Protein AF-A0A1F5DI27-F1 (afdb_monomer)

Foldseek 3Di:
DDDDDLQKDKDADPPQQAQVVLQVLAQWKKWDADPVGDIWIWGFHGADPGGSITIIGTPDGDDPVCPPPDIDTD

Secondary structure (DSSP, 8-state):
-----TTEEEEE-TT--SHHHHHTTTT-EEEEE-TTS-EEEEEEEEEETTTTEEEEEESSPPPGGGTT---EE-

Mean predicted aligned error: 3.53 Å

Radius of gyration: 12.15 Å; Cα contacts (8 Å, |Δi|>4): 139; chains: 1; bounding box: 26×36×34 Å

pLDDT: mean 92.03, std 4.47, range [62.84, 96.88]

Solvent-accessible surface area (backbone atoms only — not comparable to full-atom values): 4335 Å² total; per-residue (Å²): 135,90,86,82,59,60,34,58,43,82,46,76,51,89,97,38,59,37,35,74,70,36,47,75,49,48,71,28,38,33,39,38,66,46,98,86,69,51,76,47,64,29,31,28,71,40,65,43,77,60,61,10,26,32,29,29,42,31,83,64,51,65,61,79,84,53,68,93,56,79,68,50,78,91

Structure (mmCIF, N/CA/C/O backbone):
data_AF-A0A1F5DI27-F1
#
_entry.id   AF-A0A1F5DI27-F1
#
loop_
_atom_site.group_PDB
_atom_site.id
_atom_site.type_symbol
_atom_site.label_atom_id
_atom_site.label_alt_id
_atom_site.label_comp_id
_atom_site.label_asym_id
_atom_site.label_entity_id
_atom_site.label_seq_id
_atom_site.pdbx_PDB_ins_code
_atom_site.Cartn_x
_atom_site.Cartn_y
_atom_site.Cartn_z
_atom_site.occupancy
_atom_site.B_iso_or_equiv
_atom_site.auth_seq_id
_atom_site.auth_comp_id
_atom_site.auth_asym_id
_atom_site.auth_atom_id
_atom_site.pdbx_PDB_model_num
ATOM 1 N N . MET A 1 1 ? -7.596 26.800 -3.113 1.00 62.84 1 MET A N 1
ATOM 2 C CA . MET A 1 1 ? -8.116 25.811 -2.140 1.00 62.84 1 MET A CA 1
ATOM 3 C C . MET A 1 1 ? -7.596 24.431 -2.524 1.00 62.84 1 MET A C 1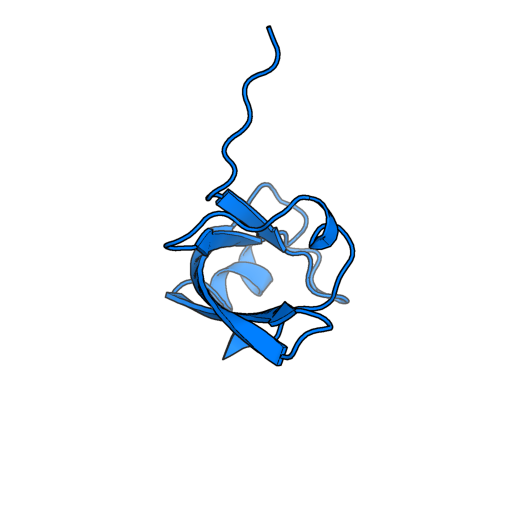
ATOM 5 O O . MET A 1 1 ? -7.824 24.009 -3.650 1.00 62.84 1 MET A O 1
ATOM 9 N N . PHE A 1 2 ? -6.844 23.757 -1.651 1.00 86.69 2 PHE A N 1
ATOM 10 C CA . PHE A 1 2 ? -6.258 22.447 -1.958 1.00 86.69 2 PHE A CA 1
ATOM 11 C C . PHE A 1 2 ? -7.285 21.334 -1.727 1.00 86.69 2 PHE A C 1
ATOM 13 O O . PHE A 1 2 ? -7.806 21.184 -0.624 1.00 86.69 2 PHE A O 1
ATOM 20 N N . ARG A 1 3 ? -7.598 20.559 -2.771 1.00 91.81 3 ARG A N 1
ATOM 21 C CA . ARG A 1 3 ? -8.560 19.451 -2.704 1.00 91.81 3 ARG A CA 1
ATOM 22 C C . ARG A 1 3 ? -7.842 18.152 -2.356 1.00 91.81 3 ARG A C 1
ATOM 24 O O . ARG A 1 3 ? -6.886 17.777 -3.027 1.00 91.81 3 ARG A O 1
ATOM 31 N N . GLN A 1 4 ? -8.346 17.439 -1.354 1.00 90.00 4 GLN A N 1
ATOM 32 C CA . GLN A 1 4 ? -7.865 16.110 -0.979 1.00 90.00 4 GLN A CA 1
ATOM 33 C C . GLN A 1 4 ? -8.958 15.062 -1.197 1.00 90.00 4 GLN A C 1
ATOM 35 O O . GLN A 1 4 ? -10.147 15.344 -1.051 1.00 90.00 4 GLN A O 1
ATOM 40 N N . TYR A 1 5 ? -8.549 13.838 -1.532 1.00 92.69 5 TYR A N 1
ATOM 41 C CA . TYR A 1 5 ? -9.444 12.693 -1.704 1.00 92.69 5 TYR A CA 1
ATOM 42 C C . TYR A 1 5 ? -9.097 11.616 -0.667 1.00 92.69 5 TYR A C 1
ATOM 44 O O . TYR A 1 5 ? -8.375 10.680 -0.994 1.00 92.69 5 TYR A O 1
ATOM 52 N N . PRO A 1 6 ? -9.608 11.704 0.574 1.00 91.25 6 P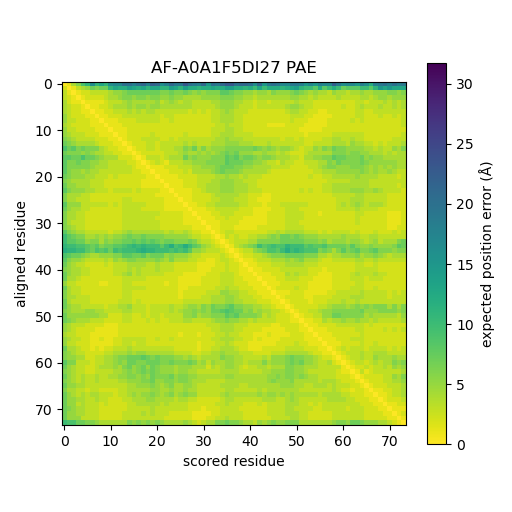RO A N 1
ATOM 53 C CA . PRO A 1 6 ? -9.138 10.881 1.699 1.00 91.25 6 PRO A CA 1
ATOM 54 C C . PRO A 1 6 ? -9.419 9.375 1.556 1.00 91.25 6 PRO A C 1
ATOM 56 O O . PRO A 1 6 ? -8.868 8.553 2.284 1.00 91.25 6 PRO A O 1
ATOM 59 N N . HIS A 1 7 ? -10.280 8.991 0.613 1.00 93.88 7 HIS A N 1
ATOM 60 C CA . HIS A 1 7 ? -10.556 7.590 0.295 1.00 93.88 7 HIS A CA 1
ATOM 61 C C . HIS A 1 7 ? -9.519 6.983 -0.651 1.00 93.88 7 HIS A C 1
ATOM 63 O O . HIS A 1 7 ? -9.401 5.760 -0.692 1.00 93.88 7 HIS A O 1
ATOM 69 N N . ASN A 1 8 ? -8.813 7.817 -1.419 1.00 95.06 8 ASN A N 1
ATOM 70 C CA . ASN A 1 8 ? -7.856 7.397 -2.432 1.00 95.06 8 ASN A CA 1
ATOM 71 C C . ASN A 1 8 ? -6.448 7.514 -1.862 1.00 95.06 8 ASN A C 1
ATOM 73 O O . ASN A 1 8 ? -6.033 8.593 -1.446 1.00 95.06 8 ASN A O 1
ATOM 77 N N . ILE A 1 9 ? -5.714 6.407 -1.857 1.00 94.81 9 ILE A N 1
ATOM 78 C CA . ILE A 1 9 ? -4.437 6.318 -1.151 1.00 94.81 9 ILE A CA 1
ATOM 79 C C . ILE A 1 9 ? -3.390 5.731 -2.065 1.00 94.81 9 ILE A C 1
ATOM 81 O O . ILE A 1 9 ? -3.602 4.683 -2.679 1.00 94.81 9 ILE A O 1
ATOM 85 N N . LEU A 1 10 ? -2.262 6.425 -2.131 1.00 94.56 10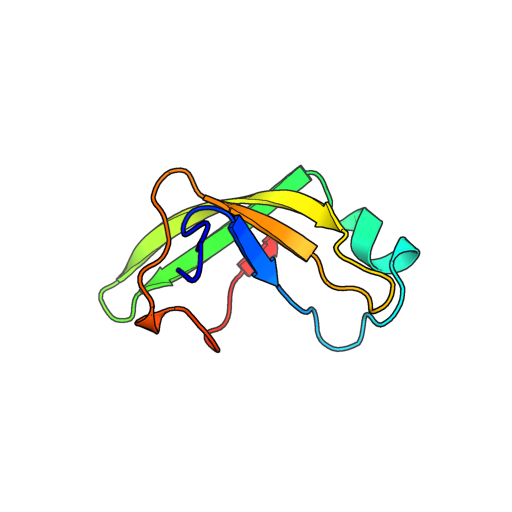 LEU A N 1
ATOM 86 C CA . LEU A 1 10 ? -1.103 5.994 -2.884 1.00 94.56 10 LEU A CA 1
ATOM 87 C C . LEU A 1 10 ? -0.267 5.033 -2.042 1.00 94.56 10 LEU A C 1
ATOM 89 O O . LEU A 1 10 ? 0.017 5.297 -0.878 1.00 94.56 10 LEU A O 1
ATOM 93 N N . ILE A 1 11 ? 0.116 3.916 -2.646 1.00 94.62 11 ILE A N 1
ATOM 94 C CA . ILE A 1 11 ? 0.913 2.860 -2.032 1.00 94.62 11 ILE A CA 1
ATOM 95 C C . ILE A 1 11 ? 2.118 2.622 -2.931 1.00 94.62 11 ILE A C 1
ATOM 97 O O . ILE A 1 11 ? 1.965 2.389 -4.130 1.00 94.62 11 ILE A O 1
ATOM 101 N N . ARG A 1 12 ? 3.317 2.672 -2.352 1.00 93.94 12 ARG A N 1
ATOM 102 C CA . ARG A 1 12 ? 4.566 2.317 -3.027 1.00 93.94 12 ARG A CA 1
ATOM 103 C C . ARG A 1 12 ? 5.029 0.966 -2.499 1.00 93.94 12 ARG A C 1
ATOM 105 O O . ARG A 1 12 ? 5.118 0.785 -1.289 1.00 93.94 12 ARG A O 1
ATOM 112 N N . ILE A 1 13 ? 5.306 0.037 -3.407 1.00 91.31 13 ILE A N 1
ATOM 113 C CA . ILE A 1 13 ? 5.862 -1.271 -3.064 1.00 91.31 13 ILE A CA 1
ATOM 114 C C . ILE A 1 13 ? 7.383 -1.185 -3.252 1.00 91.31 13 ILE A C 1
ATOM 116 O O . ILE A 1 13 ? 7.824 -0.829 -4.348 1.00 91.31 13 ILE A O 1
ATOM 120 N N . PRO A 1 14 ? 8.193 -1.471 -2.218 1.00 90.88 14 PRO A N 1
ATOM 121 C CA . PRO A 1 14 ? 9.645 -1.525 -2.360 1.00 90.88 14 PRO A CA 1
ATOM 122 C C . PRO A 1 14 ? 10.060 -2.520 -3.453 1.00 90.88 14 PRO A C 1
ATOM 124 O O . PRO A 1 14 ? 9.550 -3.637 -3.497 1.00 90.88 14 PRO A O 1
ATOM 127 N N . GLY A 1 15 ? 10.965 -2.111 -4.346 1.00 90.88 15 GLY A N 1
ATOM 128 C CA . GLY A 1 15 ? 11.446 -2.941 -5.459 1.00 90.88 15 GLY A CA 1
ATOM 129 C C . GLY A 1 15 ? 10.553 -2.957 -6.707 1.00 90.88 15 GLY A C 1
ATOM 130 O O . GLY A 1 15 ? 10.872 -3.653 -7.669 1.00 90.88 15 GLY A O 1
ATOM 131 N N . ILE A 1 16 ? 9.446 -2.204 -6.728 1.00 92.12 16 ILE A N 1
ATOM 132 C CA . ILE A 1 16 ? 8.598 -2.049 -7.917 1.00 92.12 16 ILE A CA 1
ATOM 133 C C . ILE A 1 16 ? 8.666 -0.609 -8.415 1.00 92.12 16 ILE A C 1
ATOM 135 O O . ILE A 1 16 ? 8.013 0.278 -7.870 1.00 92.12 16 ILE A O 1
ATOM 139 N N . ASP A 1 17 ? 9.393 -0.404 -9.512 1.00 91.62 17 ASP A N 1
ATOM 140 C CA . ASP A 1 17 ? 9.569 0.922 -10.121 1.00 91.62 17 ASP A CA 1
ATOM 141 C C . ASP A 1 17 ? 8.872 1.077 -11.480 1.00 91.62 17 ASP A C 1
ATOM 143 O O . ASP A 1 17 ? 8.864 2.164 -12.048 1.00 91.62 17 ASP A O 1
ATOM 147 N N . SER A 1 18 ? 8.223 0.023 -11.986 1.00 93.06 18 SER A N 1
ATOM 148 C CA . SER A 1 18 ? 7.480 0.047 -13.253 1.00 93.06 18 SER A CA 1
ATOM 149 C C . SER A 1 18 ? 5.976 -0.114 -13.046 1.00 93.06 18 SER A C 1
ATOM 151 O O . SER A 1 18 ? 5.519 -0.955 -12.264 1.00 93.06 18 SER A O 1
ATOM 153 N N . SER A 1 19 ? 5.187 0.648 -13.810 1.00 90.12 19 SER A N 1
ATOM 154 C CA . SER A 1 19 ? 3.726 0.524 -13.862 1.00 90.12 19 SER A CA 1
ATOM 155 C C . SER A 1 19 ? 3.260 -0.880 -14.243 1.00 90.12 19 SER A C 1
ATOM 157 O O . SER A 1 19 ? 2.254 -1.342 -13.712 1.00 90.12 19 SER A O 1
ATOM 159 N N . ASN A 1 20 ? 3.983 -1.581 -15.120 1.00 92.62 20 ASN A N 1
ATOM 160 C CA . ASN A 1 20 ? 3.587 -2.915 -15.581 1.00 92.62 20 ASN A CA 1
ATOM 161 C C . ASN A 1 20 ? 3.718 -3.954 -14.465 1.00 92.62 20 ASN A C 1
ATOM 163 O O . ASN A 1 20 ? 2.830 -4.783 -14.274 1.00 92.62 20 ASN A O 1
ATOM 167 N N . SER A 1 21 ? 4.796 -3.878 -13.684 1.00 92.50 21 SER A N 1
ATOM 168 C CA . SER A 1 21 ? 4.990 -4.743 -12.519 1.00 92.50 21 SER A CA 1
ATOM 169 C C . SER A 1 21 ? 3.958 -4.446 -11.430 1.00 92.50 21 SER A C 1
ATOM 171 O O . SER A 1 21 ? 3.389 -5.372 -10.855 1.00 92.50 21 SER A O 1
ATOM 173 N N . ALA A 1 22 ? 3.645 -3.167 -11.205 1.00 93.12 22 ALA A N 1
ATOM 174 C CA . ALA A 1 22 ? 2.618 -2.749 -10.255 1.00 93.12 22 ALA A CA 1
ATOM 175 C C . ALA A 1 22 ? 1.199 -3.170 -10.688 1.00 93.12 22 ALA A C 1
ATOM 177 O O . ALA A 1 22 ? 0.375 -3.523 -9.846 1.00 93.12 22 ALA A O 1
ATOM 178 N N . ALA A 1 23 ? 0.899 -3.208 -11.989 1.00 93.50 23 ALA A N 1
ATOM 179 C CA . ALA A 1 23 ? -0.426 -3.574 -12.496 1.00 93.50 23 ALA A CA 1
ATOM 180 C C . ALA A 1 23 ? -0.896 -4.971 -12.040 1.00 93.50 23 ALA A C 1
ATOM 182 O O . ALA A 1 23 ? -2.096 -5.191 -11.889 1.00 93.50 23 ALA A O 1
ATOM 183 N N . LYS A 1 24 ? 0.034 -5.881 -11.716 1.00 93.50 24 LYS A N 1
ATOM 184 C CA . LYS A 1 24 ? -0.254 -7.219 -11.165 1.00 93.50 24 LYS A CA 1
ATOM 185 C C . LYS A 1 24 ? -1.012 -7.186 -9.832 1.00 93.50 24 LYS A C 1
ATOM 187 O O . LYS A 1 24 ? -1.655 -8.164 -9.463 1.00 93.50 24 LYS A O 1
ATOM 192 N N . TYR A 1 25 ? -0.946 -6.069 -9.112 1.00 93.94 25 TYR A N 1
ATOM 193 C CA . TYR A 1 25 ? -1.618 -5.883 -7.828 1.00 93.94 25 TYR A CA 1
ATOM 194 C C . TYR A 1 25 ? -2.999 -5.235 -7.970 1.00 93.94 25 TYR A C 1
ATOM 196 O O . TYR A 1 25 ? -3.699 -5.071 -6.972 1.00 93.94 25 TYR A O 1
ATOM 204 N N . ILE A 1 26 ? -3.424 -4.857 -9.180 1.00 95.25 26 ILE A N 1
ATOM 205 C CA . ILE A 1 26 ? -4.767 -4.316 -9.401 1.00 95.25 26 ILE A CA 1
ATOM 206 C C . ILE A 1 26 ? -5.800 -5.370 -9.002 1.00 95.25 26 ILE A C 1
ATOM 208 O O . ILE A 1 26 ? -5.692 -6.546 -9.331 1.00 95.25 26 ILE A O 1
ATOM 212 N N . GLY A 1 27 ? -6.814 -4.945 -8.253 1.00 94.38 27 GLY A N 1
ATOM 213 C CA . GLY A 1 27 ? -7.861 -5.833 -7.771 1.00 94.38 27 GLY A CA 1
ATOM 214 C C . GLY A 1 27 ? -7.575 -6.496 -6.422 1.00 94.38 27 GLY A C 1
ATOM 215 O O . GLY A 1 27 ? -8.517 -6.970 -5.785 1.00 94.38 27 GLY A O 1
ATOM 216 N N . LYS A 1 28 ? -6.322 -6.469 -5.957 1.00 96.19 28 LYS A N 1
ATOM 217 C CA . LYS A 1 28 ? -5.908 -7.032 -4.669 1.00 96.19 28 LYS A CA 1
ATOM 218 C C . LYS A 1 28 ? -6.490 -6.260 -3.489 1.00 96.19 28 LYS A C 1
ATOM 220 O O . LYS A 1 28 ? -6.758 -5.054 -3.583 1.00 96.19 28 LYS A O 1
ATOM 225 N N . LYS A 1 29 ? -6.713 -6.959 -2.374 1.00 96.06 29 LYS A N 1
ATOM 226 C CA . LYS A 1 29 ? -7.206 -6.336 -1.139 1.00 96.06 29 LYS A CA 1
ATOM 227 C C . LYS A 1 29 ? -6.040 -5.666 -0.430 1.00 96.06 29 LYS A C 1
ATOM 229 O O . LYS A 1 29 ? -4.955 -6.223 -0.354 1.00 96.06 29 LYS A O 1
ATOM 234 N N . VAL A 1 30 ? -6.287 -4.480 0.110 1.00 95.62 30 VAL A N 1
ATOM 235 C CA . VAL A 1 30 ? -5.321 -3.750 0.931 1.00 95.62 30 VAL A CA 1
ATOM 236 C C . VAL A 1 30 ? -5.864 -3.674 2.341 1.00 95.62 30 VAL A C 1
ATOM 238 O O . VAL A 1 30 ? -7.019 -3.300 2.551 1.00 95.62 30 VAL A O 1
ATOM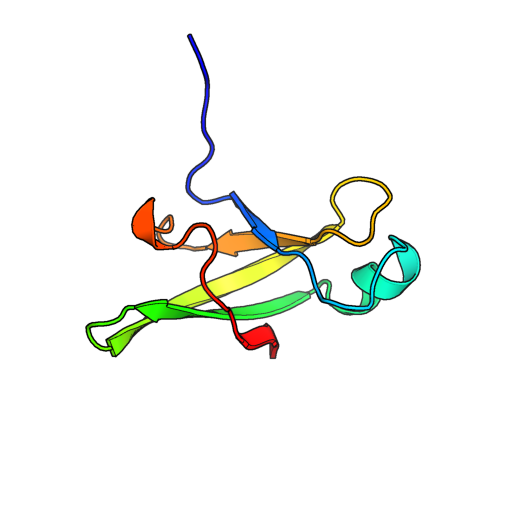 241 N N . ILE A 1 31 ? -5.037 -4.024 3.310 1.00 94.75 31 ILE A N 1
ATOM 242 C CA . ILE A 1 31 ? -5.363 -3.955 4.721 1.00 94.75 31 ILE A CA 1
ATOM 243 C C . ILE A 1 31 ? -4.407 -2.980 5.382 1.00 94.75 31 ILE A C 1
ATOM 245 O O . ILE A 1 31 ? -3.191 -3.141 5.338 1.00 94.75 31 ILE A O 1
ATOM 249 N N . TRP A 1 32 ? -4.985 -1.992 6.049 1.00 94.38 32 TRP A N 1
ATOM 250 C CA . TRP A 1 32 ? -4.268 -1.144 6.982 1.00 94.38 32 TRP A CA 1
ATOM 251 C C . TRP A 1 32 ? -4.713 -1.462 8.408 1.00 94.38 32 TRP A C 1
ATOM 253 O O . TRP A 1 32 ? -5.911 -1.625 8.671 1.00 94.38 32 TRP A O 1
ATOM 263 N N . ARG A 1 33 ? -3.752 -1.548 9.330 1.00 92.81 33 ARG A N 1
ATOM 264 C CA . ARG A 1 33 ? -3.995 -1.778 10.756 1.00 92.81 33 ARG A CA 1
ATOM 265 C C . ARG A 1 33 ? -3.579 -0.535 11.531 1.00 92.81 33 ARG A C 1
ATOM 267 O O . ARG A 1 33 ? -2.443 -0.085 11.414 1.00 92.81 33 ARG A O 1
ATOM 274 N 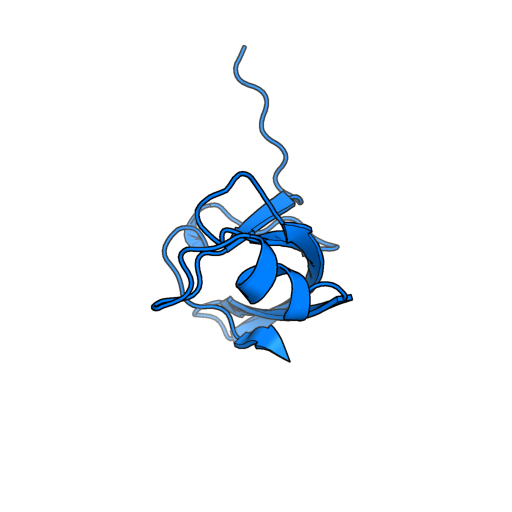N . SER A 1 34 ? -4.489 0.018 12.327 1.00 89.56 34 SER A N 1
ATOM 275 C CA . SER A 1 34 ? -4.136 1.097 13.248 1.00 89.56 34 SER A CA 1
ATOM 276 C C . SER A 1 34 ? -3.303 0.557 14.410 1.00 89.56 34 SER A C 1
ATOM 278 O O . SER A 1 34 ? -3.409 -0.614 14.773 1.00 89.56 34 SER A O 1
ATOM 280 N N . LYS A 1 35 ? -2.557 1.445 15.079 1.00 84.69 35 LYS A N 1
ATOM 281 C CA . LYS A 1 35 ? -1.861 1.124 16.340 1.00 84.69 35 LYS A CA 1
ATOM 282 C C . LYS A 1 35 ? -2.805 0.590 17.429 1.00 84.69 35 LYS A C 1
ATOM 284 O O . LYS A 1 35 ? -2.391 -0.177 18.282 1.00 84.69 35 LYS A O 1
ATOM 289 N N . SER A 1 36 ? -4.080 0.976 17.373 1.00 85.88 36 SER A N 1
ATOM 290 C CA . SER A 1 36 ? -5.150 0.520 18.269 1.00 85.88 36 SER A CA 1
ATOM 291 C C . SER A 1 36 ? -5.851 -0.774 17.825 1.00 85.88 36 SER A C 1
ATOM 293 O O . SER A 1 36 ? -6.870 -1.137 18.403 1.00 85.88 36 SER A O 1
ATOM 295 N N . GLY A 1 37 ? -5.367 -1.450 16.777 1.00 85.19 37 GLY A N 1
ATOM 296 C CA . GLY A 1 37 ? -5.908 -2.732 16.307 1.00 85.19 37 GLY A CA 1
ATOM 297 C C . GLY A 1 37 ? -7.107 -2.637 15.355 1.00 85.19 37 GLY A C 1
ATOM 298 O O . GLY A 1 37 ? -7.636 -3.663 14.928 1.00 85.19 37 GLY A O 1
ATOM 299 N N . LYS A 1 38 ? -7.543 -1.433 14.956 1.00 88.69 38 LYS A N 1
ATOM 300 C CA . LYS A 1 38 ? -8.618 -1.282 13.963 1.00 88.69 38 LYS A CA 1
ATOM 301 C C . LYS A 1 38 ? -8.112 -1.676 12.582 1.00 88.69 38 LYS A C 1
ATOM 303 O O . LYS A 1 38 ? -7.087 -1.180 12.118 1.00 88.69 38 LYS A O 1
ATOM 308 N N . LYS A 1 39 ? -8.882 -2.518 11.897 1.00 90.94 39 LYS A N 1
ATOM 309 C CA . LYS A 1 39 ? -8.601 -2.960 10.532 1.00 90.94 39 LYS A CA 1
ATOM 310 C C . LYS A 1 39 ? -9.434 -2.161 9.536 1.00 90.94 39 LYS A C 1
ATOM 312 O O . LYS A 1 39 ? -10.663 -2.192 9.583 1.00 90.94 39 LYS A O 1
ATOM 317 N N . LEU A 1 40 ? -8.770 -1.469 8.617 1.00 92.75 40 LEU A N 1
ATOM 318 C CA . LEU A 1 40 ? -9.404 -0.800 7.485 1.00 92.75 40 LEU A CA 1
ATOM 319 C C . LEU A 1 40 ? -9.057 -1.559 6.211 1.00 92.75 40 LEU A C 1
ATOM 321 O O . LEU A 1 40 ? -7.902 -1.898 5.967 1.00 92.75 40 LEU A O 1
ATOM 325 N N . ILE A 1 41 ? -10.088 -1.860 5.426 1.00 93.62 41 ILE A N 1
ATOM 326 C CA . ILE A 1 41 ? -9.971 -2.669 4.215 1.00 93.62 41 ILE A CA 1
ATOM 327 C C . ILE A 1 41 ? -10.266 -1.785 3.010 1.00 93.62 41 ILE A C 1
ATOM 329 O O . ILE A 1 41 ? -11.272 -1.069 2.965 1.00 93.62 41 ILE A O 1
ATOM 333 N N . GLY A 1 42 ? -9.370 -1.858 2.040 1.00 94.88 42 GLY A N 1
ATOM 334 C CA . GLY A 1 42 ? -9.473 -1.227 0.741 1.00 94.88 42 GLY A CA 1
ATOM 335 C C . GLY A 1 42 ? -9.158 -2.216 -0.371 1.00 94.88 42 GLY A C 1
ATOM 336 O O . GLY A 1 42 ? -8.925 -3.406 -0.148 1.00 94.88 42 GLY A O 1
ATOM 337 N N . LYS A 1 43 ? -9.165 -1.706 -1.594 1.00 96.75 43 LYS A N 1
ATOM 338 C CA . LYS A 1 43 ? -8.821 -2.461 -2.797 1.00 96.75 43 LYS A CA 1
ATOM 339 C C . LYS A 1 43 ? -7.918 -1.614 -3.676 1.00 96.75 43 LYS A C 1
ATOM 341 O O . LYS A 1 43 ? -8.128 -0.404 -3.773 1.00 96.75 43 LYS A O 1
ATOM 346 N N . VAL A 1 44 ? -6.942 -2.233 -4.327 1.00 96.88 44 VAL A N 1
ATOM 347 C CA . VAL A 1 44 ? -6.160 -1.569 -5.373 1.00 96.88 44 VAL A CA 1
ATOM 348 C C . VAL A 1 44 ? -7.053 -1.363 -6.593 1.00 96.88 44 VAL A C 1
ATOM 350 O O . VAL A 1 44 ? -7.599 -2.322 -7.141 1.00 96.88 44 VAL A O 1
ATOM 353 N N . VAL A 1 45 ? -7.219 -0.110 -7.008 1.00 96.44 45 VAL A N 1
ATOM 354 C CA . VAL A 1 45 ? -8.099 0.264 -8.124 1.00 96.44 45 VAL A CA 1
ATOM 355 C C . VAL A 1 45 ? -7.310 0.390 -9.418 1.00 96.44 45 VAL A C 1
ATOM 357 O O . VAL A 1 45 ? -7.759 -0.088 -10.453 1.00 96.44 45 VAL A O 1
ATOM 360 N N . LYS A 1 46 ? -6.145 1.042 -9.368 1.00 95.75 46 LYS A N 1
ATOM 361 C CA . LYS A 1 46 ? -5.304 1.289 -10.542 1.00 95.75 46 LYS A CA 1
ATOM 362 C C . LYS A 1 46 ? -3.866 1.593 -10.145 1.00 95.75 46 LYS A C 1
ATOM 364 O O . LYS A 1 46 ? -3.588 1.878 -8.983 1.00 95.75 46 LYS A O 1
ATOM 369 N N . THR A 1 47 ? -2.969 1.592 -11.118 1.00 96.31 47 THR A N 1
ATOM 370 C CA . THR A 1 47 ? -1.639 2.192 -10.983 1.00 96.31 47 THR A CA 1
ATOM 371 C C . THR A 1 47 ? -1.734 3.720 -11.040 1.00 96.31 47 THR A C 1
ATOM 373 O O . THR A 1 47 ? -2.704 4.296 -11.545 1.00 96.31 47 THR A O 1
ATOM 376 N N . HIS A 1 48 ? -0.742 4.397 -10.475 1.00 94.19 48 HIS A N 1
ATOM 377 C CA . HIS A 1 48 ? -0.625 5.846 -10.477 1.00 94.19 48 HIS A CA 1
ATOM 378 C C . HIS A 1 48 ? 0.762 6.251 -10.983 1.00 94.19 48 HIS A C 1
ATOM 380 O O . HIS A 1 48 ? 1.777 5.933 -10.369 1.00 94.19 48 HIS A O 1
ATOM 386 N N . GLY A 1 49 ? 0.801 6.962 -12.111 1.00 91.44 49 GLY A N 1
ATOM 387 C CA . GLY A 1 49 ? 2.054 7.346 -12.759 1.00 91.44 49 GLY A CA 1
ATOM 388 C C . GLY A 1 49 ? 2.837 6.149 -13.313 1.00 91.44 49 GLY A C 1
ATOM 389 O O . GLY A 1 49 ? 2.287 5.069 -13.527 1.00 91.44 49 GLY A O 1
ATOM 390 N N . ARG A 1 50 ? 4.133 6.365 -13.569 1.00 90.75 50 ARG A N 1
ATOM 391 C CA . ARG A 1 50 ? 5.034 5.366 -14.177 1.00 90.75 50 ARG A CA 1
ATOM 392 C C . ARG A 1 50 ? 5.939 4.647 -13.165 1.00 90.75 50 ARG A C 1
ATOM 394 O O . ARG A 1 5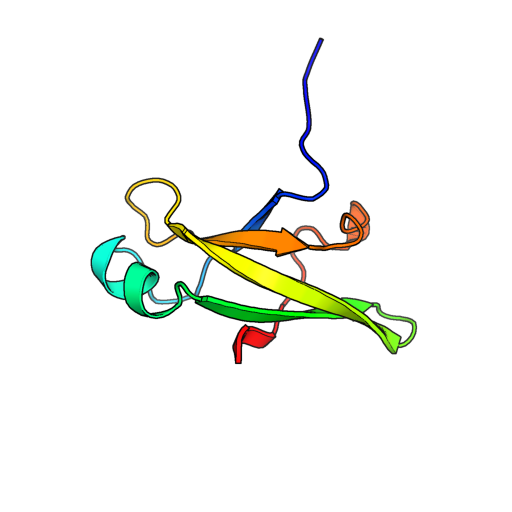0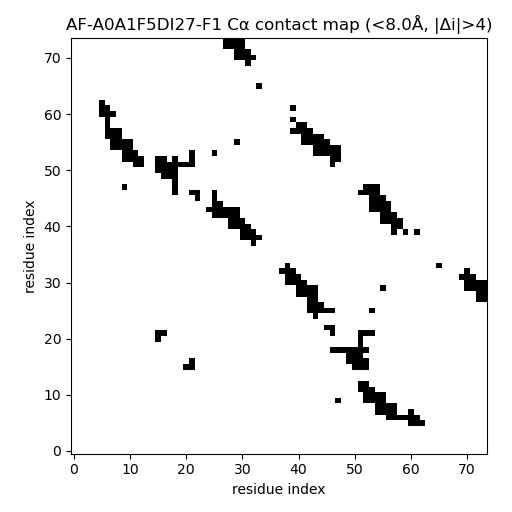 ? 6.408 3.559 -13.464 1.00 90.75 50 ARG A O 1
ATOM 401 N N . ASN A 1 51 ? 6.083 5.187 -11.951 1.00 90.69 51 ASN A N 1
ATOM 402 C CA . ASN A 1 51 ? 7.072 4.762 -10.943 1.00 90.69 51 ASN A CA 1
ATOM 403 C C . ASN A 1 51 ? 6.604 3.597 -10.047 1.00 90.69 51 ASN A C 1
ATOM 405 O O . ASN A 1 51 ? 6.939 3.556 -8.862 1.00 90.69 51 ASN A O 1
ATOM 409 N N . GLY A 1 52 ? 5.741 2.716 -10.559 1.00 90.62 52 GLY A N 1
ATOM 410 C CA . GLY A 1 52 ? 5.257 1.550 -9.807 1.00 90.62 52 GLY A CA 1
ATOM 411 C C . GLY A 1 52 ? 4.344 1.852 -8.605 1.00 90.62 52 GLY A C 1
ATOM 412 O O . GLY A 1 52 ? 4.140 0.990 -7.754 1.00 90.62 52 GLY A O 1
ATOM 413 N N . VAL A 1 53 ? 3.772 3.058 -8.516 1.00 95.94 53 VAL A N 1
ATOM 414 C CA . VAL A 1 53 ? 2.849 3.435 -7.431 1.00 95.94 53 VAL A CA 1
ATOM 415 C C . VAL A 1 53 ? 1.443 2.912 -7.723 1.00 95.94 53 VAL A C 1
ATOM 417 O O . VAL A 1 53 ? 0.965 2.932 -8.858 1.00 95.94 53 VAL A O 1
ATOM 420 N N . LEU A 1 54 ? 0.753 2.463 -6.681 1.00 95.88 54 LEU A N 1
ATOM 421 C CA . LEU A 1 54 ? -0.621 1.978 -6.726 1.00 95.88 54 LEU A CA 1
ATOM 422 C C . LEU A 1 54 ? -1.567 2.985 -6.090 1.00 95.88 54 LEU A C 1
ATOM 424 O O . LEU A 1 54 ? -1.262 3.558 -5.053 1.00 95.88 54 LEU A O 1
ATOM 428 N N . MET A 1 55 ? -2.750 3.152 -6.670 1.00 96.00 55 MET A N 1
ATOM 429 C CA . MET A 1 55 ? -3.871 3.825 -6.030 1.00 96.00 55 MET A CA 1
ATOM 430 C C . MET A 1 55 ? -4.843 2.777 -5.494 1.00 96.00 55 MET A C 1
ATOM 432 O O . MET A 1 55 ? -5.458 2.014 -6.245 1.00 96.00 55 MET A O 1
ATOM 436 N N . SER A 1 56 ? -5.021 2.785 -4.182 1.00 96.19 56 SER A N 1
ATOM 437 C CA . SER A 1 56 ? -6.054 2.029 -3.489 1.00 96.19 56 SER A CA 1
ATOM 438 C C . SER A 1 56 ? -7.225 2.924 -3.106 1.00 96.19 56 SER A C 1
ATOM 440 O O . SER A 1 56 ? -7.072 4.137 -2.948 1.00 96.19 56 SER A O 1
ATOM 442 N N . ARG A 1 57 ? -8.404 2.321 -2.962 1.00 95.81 57 ARG A N 1
ATOM 443 C CA . ARG A 1 57 ? -9.598 2.993 -2.456 1.00 95.81 57 ARG A CA 1
ATOM 444 C C . ARG A 1 57 ? -10.133 2.258 -1.240 1.00 95.81 57 ARG A C 1
ATOM 446 O O . ARG A 1 57 ? -10.408 1.058 -1.309 1.00 95.81 57 ARG A O 1
ATOM 453 N N . PHE A 1 58 ? -10.294 2.986 -0.143 1.00 94.31 58 PHE A N 1
ATOM 454 C CA . PHE A 1 58 ? -10.876 2.478 1.095 1.00 94.31 58 PHE A CA 1
ATOM 455 C C . PHE A 1 58 ? -12.333 2.925 1.235 1.00 94.31 58 PHE A C 1
ATOM 457 O O . PHE A 1 58 ? -12.725 4.010 0.796 1.00 94.31 58 PHE A O 1
ATOM 464 N N . ARG A 1 59 ? -13.159 2.080 1.867 1.00 89.56 59 ARG A N 1
ATOM 465 C CA . ARG A 1 59 ? -14.570 2.408 2.136 1.00 89.56 59 ARG A CA 1
ATOM 466 C C . ARG A 1 59 ? -14.690 3.585 3.103 1.00 89.56 59 ARG A C 1
ATOM 468 O O . ARG A 1 59 ? -15.462 4.503 2.854 1.00 89.56 59 ARG A O 1
ATOM 475 N N . LYS A 1 60 ? -13.916 3.551 4.187 1.00 88.25 60 LYS A N 1
ATOM 476 C CA . LYS A 1 60 ? -13.704 4.688 5.087 1.00 88.25 60 LYS A CA 1
ATOM 477 C C . LYS A 1 60 ? -12.326 5.256 4.768 1.00 88.25 60 LYS A C 1
ATOM 479 O O . LYS A 1 60 ? -11.381 4.473 4.696 1.00 88.25 60 LYS A O 1
ATOM 484 N N . GLY A 1 61 ? -12.228 6.565 4.539 1.00 87.25 61 GLY A N 1
ATOM 485 C CA . GLY A 1 61 ? -10.935 7.215 4.320 1.00 87.25 61 GLY A CA 1
ATOM 486 C C . GLY A 1 61 ? -9.965 6.914 5.462 1.00 87.25 61 GLY A C 1
ATOM 487 O O . GLY A 1 61 ? -10.395 6.730 6.607 1.00 87.25 61 GLY A O 1
ATOM 488 N N . LEU A 1 62 ? -8.674 6.811 5.148 1.00 89.50 62 LEU A N 1
ATOM 489 C CA . LEU A 1 62 ? -7.677 6.628 6.198 1.00 89.50 62 LEU A CA 1
ATOM 490 C C . LEU A 1 62 ? -7.417 7.965 6.900 1.00 89.50 62 LEU A C 1
ATOM 492 O O . LEU A 1 62 ? -7.456 9.021 6.261 1.00 89.50 62 LEU A O 1
ATOM 496 N N . PRO A 1 63 ? -7.155 7.933 8.212 1.00 90.44 63 PRO A N 1
ATOM 497 C CA . PRO A 1 63 ? -6.770 9.127 8.942 1.00 90.44 63 PRO A CA 1
ATOM 498 C C . PRO A 1 63 ? -5.341 9.540 8.538 1.00 90.44 63 PRO A C 1
ATOM 500 O O . PRO A 1 63 ? -4.554 8.705 8.089 1.00 90.44 63 PRO A O 1
ATOM 503 N N . GLY A 1 64 ? -4.980 10.817 8.699 1.00 87.31 64 GLY A N 1
ATOM 504 C CA . GLY A 1 64 ? -3.671 11.338 8.267 1.00 87.31 64 GLY A CA 1
ATOM 505 C C . GLY A 1 64 ? -2.473 10.609 8.891 1.00 87.31 64 GLY A C 1
ATOM 506 O O . GLY A 1 64 ? -1.432 10.470 8.258 1.00 87.31 64 GLY A O 1
ATOM 507 N N . GLN A 1 65 ? -2.652 10.037 10.085 1.00 88.62 65 GLN A N 1
ATOM 508 C CA . GLN A 1 65 ? -1.661 9.216 10.789 1.00 88.62 65 GLN A CA 1
ATOM 509 C C . GLN A 1 65 ? -1.297 7.915 10.048 1.00 88.62 65 GLN A C 1
ATOM 511 O O . GLN A 1 65 ? -0.343 7.244 10.432 1.00 88.62 65 GLN A O 1
ATOM 516 N N . ALA A 1 66 ? -2.062 7.521 9.025 1.00 90.06 66 ALA A N 1
ATOM 517 C CA . ALA A 1 66 ? -1.759 6.362 8.190 1.00 90.06 66 ALA A CA 1
ATOM 518 C C . ALA A 1 66 ? -0.687 6.653 7.123 1.00 90.06 66 ALA A C 1
ATOM 520 O O . ALA A 1 66 ? -0.107 5.718 6.567 1.00 90.06 66 ALA A O 1
ATOM 521 N N . ILE A 1 67 ? -0.412 7.921 6.813 1.00 90.94 67 ILE A N 1
ATOM 522 C CA . ILE A 1 67 ? 0.600 8.290 5.818 1.00 90.94 67 ILE A CA 1
ATOM 523 C C . ILE A 1 67 ? 1.983 7.871 6.337 1.00 90.94 67 ILE A C 1
ATOM 525 O O . ILE A 1 67 ? 2.337 8.152 7.477 1.00 90.94 67 ILE A O 1
ATOM 529 N N . GLY A 1 68 ? 2.753 7.164 5.505 1.00 90.50 68 GLY A N 1
ATOM 530 C CA . GLY A 1 68 ? 4.075 6.637 5.868 1.00 90.50 68 GLY A CA 1
ATOM 531 C C . GLY A 1 68 ? 4.052 5.333 6.675 1.00 90.50 68 GLY A C 1
ATOM 532 O O . GLY A 1 68 ? 5.108 4.805 7.004 1.00 90.50 68 GLY A O 1
ATOM 533 N N . SER A 1 69 ? 2.870 4.789 6.976 1.00 92.50 69 SER A N 1
ATOM 534 C CA . SER A 1 69 ? 2.743 3.479 7.623 1.00 92.50 69 SER A CA 1
ATOM 535 C C . SER A 1 69 ? 2.656 2.333 6.609 1.00 92.50 69 SER A C 1
ATOM 537 O O . SER A 1 69 ? 2.358 2.538 5.431 1.00 92.50 69 SER A O 1
ATOM 539 N N . LEU A 1 70 ? 2.923 1.113 7.077 1.00 92.31 70 LEU A N 1
ATOM 540 C CA . LEU A 1 70 ? 2.876 -0.094 6.254 1.00 92.31 70 LEU A CA 1
ATOM 541 C C . LEU A 1 70 ? 1.439 -0.596 6.061 1.00 92.31 70 LEU A C 1
ATOM 543 O O . LEU A 1 70 ? 0.567 -0.421 6.915 1.00 92.31 70 LEU A O 1
ATOM 547 N N . VAL A 1 71 ? 1.214 -1.257 4.929 1.00 93.75 71 VAL A N 1
ATOM 548 C CA . VAL A 1 71 ? -0.052 -1.904 4.569 1.00 93.75 71 VAL A CA 1
ATOM 549 C C . VAL A 1 71 ? 0.215 -3.312 4.054 1.00 93.75 71 VAL A C 1
ATOM 551 O O . VAL A 1 71 ?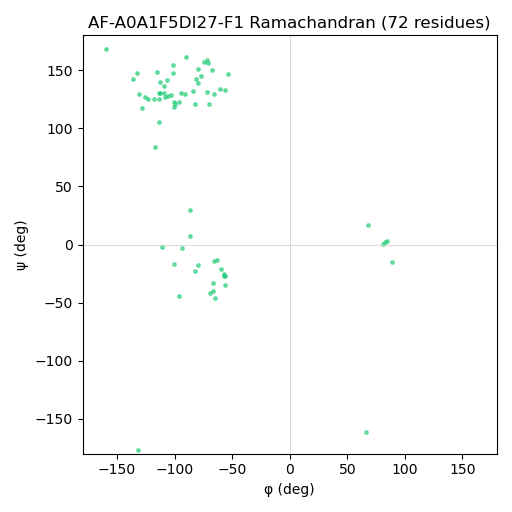 1.235 -3.568 3.418 1.00 93.75 71 VAL A O 1
ATOM 554 N N . GLU A 1 72 ? -0.722 -4.218 4.302 1.00 93.94 72 GLU A N 1
ATOM 555 C CA . GLU A 1 72 ? -0.697 -5.590 3.796 1.00 93.94 72 GLU A CA 1
ATOM 556 C C . GLU A 1 72 ? -1.504 -5.660 2.490 1.00 93.94 72 GLU A C 1
ATOM 558 O O . GLU A 1 72 ? -2.648 -5.198 2.446 1.00 93.94 72 GLU A O 1
ATOM 563 N N . ILE A 1 73 ? -0.937 -6.248 1.432 1.00 93.56 73 ILE A N 1
ATOM 564 C CA . ILE A 1 73 ? -1.645 -6.524 0.172 1.00 93.56 73 ILE A CA 1
ATOM 565 C C . ILE A 1 73 ? -1.884 -8.037 0.069 1.00 93.56 73 ILE A C 1
ATOM 567 O O . ILE A 1 73 ? -0.932 -8.805 0.182 1.00 93.56 73 ILE A O 1
ATOM 571 N N . ILE A 1 74 ? -3.141 -8.448 -0.148 1.00 90.94 74 ILE A N 1
ATOM 572 C CA . ILE A 1 74 ? -3.590 -9.852 -0.280 1.00 90.94 74 ILE A CA 1
ATOM 573 C C . ILE A 1 74 ? -4.144 -10.108 -1.682 1.00 90.94 74 ILE A C 1
ATOM 575 O O . ILE A 1 74 ? -5.049 -9.340 -2.098 1.00 90.94 74 ILE A O 1
#

Nearest PDB structures (foldseek):
  6skg-assemb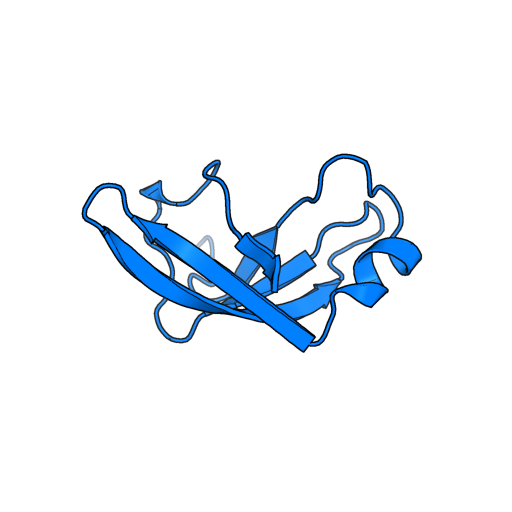ly1_Bf  TM=9.250E-01  e=3.202E-06  Thermococcus kodakarensis
  7pwg-assembly1_f  TM=9.232E-01  e=3.993E-05  Giardia lamblia ATCC 50803
  4v6u-assembly1_Bc  TM=8.845E-01  e=2.094E-05  Pyrococcus furiosus DSM 3638
  2lp6-assembly1_A  TM=7.803E-01  e=1.021E-04  Pyrococcus furiosus DSM 3638
  1sqr-assembly1_A  TM=8.196E-01  e=4.696E-04  Pyrococcus furiosus

Sequence (74 aa):
MFRQYPHNILIRIPGIDSSNSAAKYIGKKVIWRSKSGKKLIGKVVKTHGRNGVLMSRFRKGLPGQAIGSLVEII